Protein AF-A0A821QAA3-F1 (afdb_monomer)

Radius of gyration: 25.56 Å; Cα contacts (8 Å, |Δi|>4): 29; chains: 1; bounding box: 87×37×51 Å

Secondary structure (DSSP, 8-state):
-PPPTTSSSHHHHHHHHHHHHHHHTTTTSPPPPPPPPPHHHHHHHHHHHHH-SS--HHHHHHHHHHHT--HHHHHHHHHHHHHHHHHHHHHHHHHHHHHHHHHTT-----------PPPPTTPPPPP-------

pLDDT: mean 73.8, std 21.9, range [37.06, 98.56]

Foldseek 3Di:
DDDDPPPPPVVVVVVVVVVVVVVVVPPPDPDPDDDDADPVLVVVLVVVCVVDLDDDPVRLVVSCVVRVHDSVVSRVVSVVVVVVVVVVVVVVVVVVVVVVCVVVPPDPPPPPPPPPDDDDPDDDDDDDDDDDDD

Solvent-accessible surface area (backbone atoms only — not comparable to full-atom values): 8656 Å² total; per-residue (Å²): 137,85,81,72,84,72,69,70,62,57,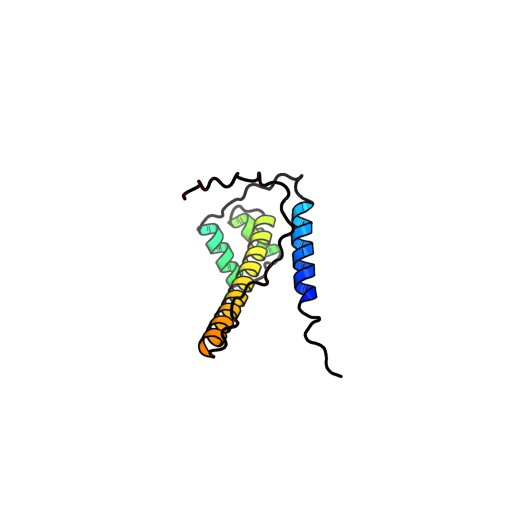61,57,51,53,51,50,52,51,54,55,53,58,59,67,78,54,76,89,54,87,76,75,82,86,79,82,77,53,72,70,53,50,52,57,54,50,58,48,39,75,78,36,77,67,78,54,71,71,62,35,52,53,50,14,65,76,61,78,46,52,51,64,56,54,54,50,48,44,53,51,50,53,53,49,50,58,49,51,56,50,51,53,52,55,50,53,51,52,52,52,39,62,73,66,71,56,71,76,74,86,66,73,77,81,71,82,68,76,83,73,96,79,72,83,83,75,81,85,86,75,79,89,85,136

Organism: NCBI:txid345717

Mean predicted aligned error: 17.17 Å

InterPro domains:
  IPR000047 Helix-turn-helix motif [PR00031] (59-68)
  IPR000047 Helix-turn-helix motif [PR00031] (68-84)
  IPR001356 Homeodomain [PF00046] (31-87)
  IPR001356 Homeodomain [PS50071] (28-88)
  IPR001356 Homeodomain [SM00389] (30-92)
  IPR001356 Homeodomain [cd00086] (34-89)
  IPR009057 Homedomain-like superfamily [SSF46689] (23-90)
  IPR017970 Homeobox, conserved site [PS00027] (63-86)
  IPR020479 Homeodomain, metazoa [PR00024] (52-63)
  IPR020479 Homeodomain, metazoa [PR00024] (67-77)
  IPR020479 Homeodomain, metazoa [PR00024] (77-86)
  IPR050848 Homeobox domain-containing transcription factors [PTHR24333] (7-108)

Structure (mmCIF, N/CA/C/O backbone):
data_AF-A0A821QAA3-F1
#
_entry.id   AF-A0A821QAA3-F1
#
loop_
_atom_site.group_PDB
_atom_site.id
_atom_site.type_symbol
_atom_site.label_atom_id
_atom_site.label_alt_id
_atom_site.label_comp_id
_atom_site.label_asym_id
_atom_site.label_entity_id
_atom_site.label_seq_id
_atom_site.pdbx_PDB_ins_code
_atom_site.Cartn_x
_atom_site.Cartn_y
_atom_site.Cartn_z
_atom_site.occupancy
_atom_site.B_iso_or_equiv
_atom_site.auth_seq_id
_atom_site.auth_comp_id
_atom_site.auth_asym_id
_atom_site.auth_atom_id
_atom_site.pdbx_PDB_model_num
ATOM 1 N N . MET A 1 1 ? 3.325 22.415 -37.397 1.00 39.09 1 MET A N 1
ATOM 2 C CA . MET A 1 1 ? 3.907 23.112 -36.225 1.00 39.09 1 MET A CA 1
ATOM 3 C C . MET A 1 1 ? 4.541 22.065 -35.316 1.00 39.09 1 MET A C 1
ATOM 5 O O . MET A 1 1 ? 3.864 21.462 -34.491 1.00 39.09 1 MET A O 1
ATOM 9 N N . SER A 1 2 ? 5.813 21.759 -35.567 1.00 37.06 2 SER A N 1
ATOM 10 C CA . SER A 1 2 ? 6.538 20.636 -34.963 1.00 37.06 2 SER A CA 1
ATOM 11 C C . SER A 1 2 ? 6.953 20.947 -33.523 1.00 37.06 2 SER A C 1
ATOM 13 O O . SER A 1 2 ? 7.636 21.937 -33.272 1.00 37.06 2 SER A O 1
ATOM 15 N N . ARG A 1 3 ? 6.536 20.112 -32.563 1.00 44.00 3 ARG A N 1
ATOM 16 C CA . ARG A 1 3 ? 6.937 20.232 -31.152 1.00 44.00 3 ARG A CA 1
ATOM 17 C C . ARG A 1 3 ? 8.348 19.669 -30.958 1.00 44.00 3 ARG A C 1
ATOM 19 O O . ARG A 1 3 ? 8.619 18.520 -31.291 1.00 44.00 3 ARG A O 1
ATOM 26 N N . CYS A 1 4 ? 9.234 20.494 -30.404 1.00 40.47 4 CYS A N 1
ATOM 27 C CA . CYS A 1 4 ? 10.619 20.154 -30.087 1.00 40.47 4 CYS A CA 1
ATOM 28 C C . CYS A 1 4 ? 10.689 19.130 -28.935 1.00 40.47 4 CYS A C 1
ATOM 30 O O . CYS A 1 4 ? 10.195 19.383 -27.836 1.00 40.47 4 CYS A O 1
ATOM 32 N N . GLN A 1 5 ? 11.339 17.986 -29.172 1.00 40.06 5 GLN A N 1
ATOM 33 C CA . GLN A 1 5 ? 11.467 16.864 -28.223 1.00 40.06 5 GLN A CA 1
ATOM 34 C C . GLN A 1 5 ? 12.397 17.151 -27.020 1.00 40.06 5 GLN A C 1
ATOM 36 O O . GLN A 1 5 ? 12.586 16.294 -26.158 1.00 40.06 5 GLN A O 1
ATOM 41 N N . HIS A 1 6 ? 12.956 18.360 -26.912 1.00 42.12 6 HIS A N 1
ATOM 42 C CA . HIS A 1 6 ? 13.868 18.736 -25.826 1.00 42.12 6 HIS A CA 1
ATOM 43 C C . HIS A 1 6 ? 13.170 19.243 -24.551 1.00 42.12 6 HIS A C 1
ATOM 45 O O . HIS A 1 6 ? 13.801 19.295 -23.500 1.00 42.12 6 HIS A O 1
ATOM 51 N N . CYS A 1 7 ? 11.868 19.551 -24.583 1.00 40.81 7 CYS A N 1
ATOM 52 C CA . CYS A 1 7 ? 11.166 20.102 -23.411 1.00 40.81 7 CYS A CA 1
ATOM 53 C C . CYS A 1 7 ? 10.672 19.033 -22.405 1.00 40.81 7 CYS A C 1
ATOM 55 O O . CYS A 1 7 ? 10.321 19.352 -21.274 1.00 40.81 7 CYS A O 1
ATOM 57 N N . SER A 1 8 ? 10.672 17.741 -22.762 1.00 42.22 8 SER A N 1
ATOM 58 C CA . SER A 1 8 ? 10.161 16.683 -21.867 1.00 42.22 8 SER A CA 1
ATOM 59 C C . SER A 1 8 ? 11.177 16.177 -20.832 1.00 42.22 8 SER A C 1
ATOM 61 O O . SER A 1 8 ? 10.777 15.578 -19.835 1.00 42.22 8 SER A O 1
ATOM 63 N N . LYS A 1 9 ? 12.483 16.413 -21.027 1.00 42.88 9 LYS A N 1
ATOM 64 C CA . LYS A 1 9 ? 13.542 15.899 -20.131 1.00 42.88 9 LYS A CA 1
ATOM 65 C C . LYS A 1 9 ? 13.823 16.807 -18.926 1.00 42.88 9 LYS A C 1
ATOM 67 O O . LYS A 1 9 ? 14.236 16.310 -17.884 1.00 42.88 9 LYS A O 1
ATOM 72 N N . THR A 1 10 ? 13.507 18.099 -19.005 1.00 48.03 10 THR A N 1
ATOM 73 C CA . THR A 1 10 ? 13.702 19.055 -17.897 1.00 48.03 10 THR A CA 1
ATOM 74 C C . THR A 1 10 ? 12.664 18.908 -16.779 1.00 48.03 10 THR A C 1
ATOM 76 O O . THR A 1 10 ? 12.942 19.249 -15.632 1.00 48.03 10 THR A O 1
ATOM 79 N N . LEU A 1 11 ? 11.488 18.336 -17.059 1.00 51.47 11 LEU A N 1
ATOM 80 C CA . LEU A 1 11 ? 10.426 18.162 -16.059 1.00 51.47 11 LEU A CA 1
ATOM 81 C C . LEU A 1 11 ? 10.708 17.005 -15.080 1.00 51.47 11 LEU A C 1
ATOM 83 O O . LEU A 1 11 ? 10.314 17.061 -13.915 1.00 51.47 11 LEU A O 1
ATOM 87 N N . ILE A 1 12 ? 11.450 15.989 -15.531 1.00 55.62 12 ILE A N 1
ATOM 88 C CA . ILE A 1 12 ? 11.888 14.858 -14.699 1.00 55.62 12 ILE A CA 1
ATOM 89 C C . ILE A 1 12 ? 13.077 15.274 -13.823 1.00 55.62 12 ILE A C 1
ATOM 91 O O . ILE A 1 12 ? 13.118 14.935 -12.638 1.00 55.62 12 ILE A O 1
ATOM 95 N N . ASP A 1 13 ? 14.007 16.062 -14.369 1.00 48.47 13 ASP A N 1
ATOM 96 C CA . ASP A 1 13 ? 15.184 16.519 -13.626 1.00 48.47 13 ASP A CA 1
ATOM 97 C C . ASP A 1 13 ? 14.827 17.543 -12.539 1.00 48.47 13 ASP A C 1
ATOM 99 O O . ASP A 1 13 ? 15.296 17.445 -11.405 1.00 48.47 13 ASP A O 1
ATOM 103 N N . LEU A 1 14 ? 13.878 18.448 -12.804 1.00 51.22 14 LEU A N 1
ATOM 104 C CA . LEU A 1 14 ? 13.367 19.370 -11.784 1.00 51.22 14 LEU A CA 1
ATOM 105 C C . LEU A 1 14 ? 12.574 18.650 -10.679 1.00 51.22 14 LEU A C 1
ATOM 107 O O . LEU A 1 14 ? 12.675 19.024 -9.509 1.00 51.22 14 LEU A O 1
ATOM 111 N N . GLN A 1 15 ? 11.842 17.574 -10.989 1.00 51.47 15 GLN A N 1
ATOM 112 C CA . GLN A 1 15 ? 11.204 16.747 -9.955 1.00 51.47 15 GLN A CA 1
ATOM 113 C C . GLN A 1 15 ? 12.230 15.998 -9.096 1.00 51.47 15 GLN A C 1
ATOM 115 O O . GLN A 1 15 ? 12.054 15.938 -7.875 1.00 51.47 15 GLN A O 1
ATOM 120 N N . ASN A 1 16 ? 13.325 15.514 -9.693 1.00 48.69 16 ASN A N 1
ATOM 121 C CA . ASN A 1 16 ? 14.420 14.855 -8.981 1.00 48.69 16 ASN A CA 1
ATOM 122 C C . ASN A 1 16 ? 15.193 15.825 -8.072 1.00 48.69 16 ASN A C 1
ATOM 124 O O . ASN A 1 16 ? 15.378 15.521 -6.888 1.00 48.69 16 ASN A O 1
ATOM 128 N N . VAL A 1 17 ? 15.548 17.018 -8.562 1.00 54.78 17 VAL A N 1
ATOM 129 C CA . VAL A 1 17 ? 16.204 18.085 -7.782 1.00 54.78 17 VAL A CA 1
ATOM 130 C C . VAL A 1 17 ? 15.323 18.542 -6.615 1.00 54.78 17 VAL A C 1
ATOM 132 O O . VAL A 1 17 ? 15.814 18.661 -5.493 1.00 54.78 17 VAL A O 1
ATOM 135 N N . LEU A 1 18 ? 14.005 18.685 -6.807 1.00 55.34 18 LEU A N 1
ATOM 136 C CA . LEU A 1 18 ? 13.070 18.999 -5.717 1.00 55.34 18 LEU A CA 1
ATOM 137 C C . LEU A 1 18 ? 12.942 17.856 -4.694 1.00 55.34 18 LEU A C 1
ATOM 139 O O . LEU A 1 18 ? 12.828 18.118 -3.495 1.00 55.34 18 LEU A O 1
ATOM 143 N N . THR A 1 19 ? 12.995 16.582 -5.106 1.00 56.72 19 THR A N 1
ATOM 144 C CA . THR A 1 19 ? 13.045 15.455 -4.152 1.00 56.72 19 THR A CA 1
ATOM 145 C C . THR A 1 19 ? 14.366 15.356 -3.393 1.00 56.72 19 THR A C 1
ATOM 147 O O . THR A 1 19 ? 14.347 14.990 -2.217 1.00 56.72 19 THR A O 1
ATOM 150 N N . VAL A 1 20 ? 15.497 15.705 -4.010 1.00 51.75 20 VAL A N 1
ATOM 151 C CA . VAL A 1 20 ? 16.813 15.759 -3.351 1.00 51.75 20 VAL A CA 1
ATOM 152 C C . VAL A 1 20 ? 16.894 16.964 -2.401 1.00 51.75 20 VAL A C 1
ATOM 154 O O . VAL A 1 20 ? 17.330 16.812 -1.260 1.00 51.75 20 VAL A O 1
ATOM 157 N N . ALA A 1 21 ? 16.355 18.124 -2.783 1.00 51.03 21 ALA A N 1
ATOM 158 C CA . ALA A 1 21 ? 16.245 19.304 -1.922 1.00 51.03 21 ALA A CA 1
ATOM 159 C C . ALA A 1 21 ? 15.310 19.074 -0.715 1.00 51.03 21 ALA A C 1
ATOM 161 O O . ALA A 1 21 ? 15.618 19.480 0.408 1.00 51.03 21 ALA A O 1
ATOM 162 N N . ARG A 1 22 ? 14.207 18.331 -0.895 1.00 50.53 22 ARG A N 1
ATOM 163 C CA . ARG A 1 22 ? 13.322 17.904 0.208 1.00 50.53 22 ARG A CA 1
ATOM 164 C C . ARG A 1 22 ? 13.996 16.952 1.200 1.00 50.53 22 ARG A C 1
ATOM 166 O O . ARG A 1 22 ? 13.579 16.918 2.355 1.00 50.53 22 ARG A O 1
ATOM 173 N N . ARG A 1 23 ? 15.025 16.198 0.788 1.00 50.84 23 ARG A N 1
ATOM 174 C CA . ARG A 1 23 ? 15.814 15.350 1.704 1.00 50.84 23 ARG A CA 1
ATOM 175 C C . ARG A 1 23 ? 16.721 16.177 2.617 1.00 50.84 23 ARG A C 1
ATOM 177 O O . ARG A 1 23 ? 16.880 15.805 3.769 1.00 50.84 23 ARG A O 1
ATOM 184 N N . ARG A 1 24 ? 17.244 17.315 2.145 1.00 51.75 24 ARG A N 1
ATOM 185 C CA . ARG A 1 24 ? 18.144 18.197 2.919 1.00 51.75 24 ARG A CA 1
ATOM 186 C C . ARG A 1 24 ? 17.428 19.014 4.004 1.00 51.75 24 ARG A C 1
ATOM 188 O O . ARG A 1 24 ? 18.016 19.312 5.032 1.00 51.75 24 ARG A O 1
ATOM 195 N N . ARG A 1 25 ? 16.148 19.361 3.816 1.00 52.62 25 ARG A N 1
ATOM 196 C CA . ARG A 1 25 ? 15.369 20.190 4.7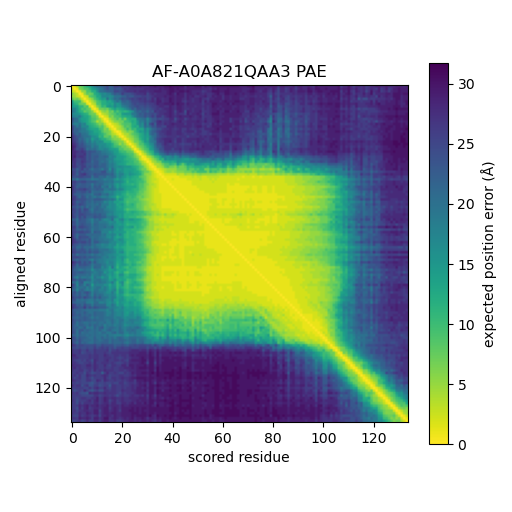67 1.00 52.62 25 ARG A CA 1
ATOM 197 C C . ARG A 1 25 ? 14.848 19.443 6.005 1.00 52.62 25 ARG A C 1
ATOM 199 O O . ARG A 1 25 ? 14.199 20.060 6.843 1.00 52.62 25 ARG A O 1
ATOM 206 N N . LYS A 1 26 ? 15.079 18.131 6.124 1.00 50.53 26 LYS A N 1
ATOM 207 C CA . LYS A 1 26 ? 14.513 17.292 7.195 1.00 50.53 26 LYS A CA 1
ATOM 208 C C . LYS A 1 26 ? 15.579 16.566 8.015 1.00 50.53 26 LYS A C 1
ATOM 210 O O . LYS A 1 26 ? 15.338 15.461 8.483 1.00 50.53 26 LYS A O 1
ATOM 215 N N . GLU A 1 27 ? 16.736 17.191 8.195 1.00 57.75 27 GLU A N 1
ATOM 216 C CA . GLU A 1 27 ? 17.832 16.638 9.000 1.00 57.75 27 GLU A CA 1
ATOM 217 C C . GLU A 1 27 ? 17.592 16.783 10.520 1.00 57.75 27 GLU A C 1
ATOM 219 O O . GLU A 1 27 ? 18.255 16.134 11.312 1.00 57.75 27 GLU A O 1
ATOM 224 N N . SER A 1 28 ? 16.599 17.567 10.971 1.00 60.50 28 SER A N 1
ATOM 225 C CA . SER A 1 28 ? 16.386 17.812 12.414 1.00 60.50 28 SER A CA 1
ATOM 226 C C . SER A 1 28 ? 15.326 16.930 13.088 1.00 60.50 28 SER A C 1
ATOM 228 O O . SER A 1 28 ? 15.003 17.152 14.255 1.00 60.50 28 SER A O 1
ATOM 230 N N . ARG A 1 29 ? 14.717 15.965 12.379 1.00 64.19 29 ARG A N 1
ATOM 231 C CA . ARG A 1 29 ? 13.682 15.096 12.966 1.00 64.19 29 ARG A CA 1
ATOM 232 C C . ARG A 1 29 ? 14.199 13.660 13.040 1.00 64.19 29 ARG A C 1
ATOM 234 O O . ARG A 1 29 ? 14.507 13.116 11.980 1.00 64.19 29 ARG A O 1
ATOM 241 N N . PRO A 1 30 ? 14.231 13.027 14.232 1.00 67.50 30 PRO A N 1
ATOM 242 C CA . PRO A 1 30 ? 14.695 11.654 14.390 1.00 67.50 30 PRO A CA 1
ATOM 243 C C . PRO A 1 30 ? 14.051 10.742 13.346 1.00 67.50 30 PRO A C 1
ATOM 245 O O . PRO A 1 30 ? 12.819 10.654 13.237 1.00 67.50 30 PRO A O 1
ATOM 248 N N . ARG A 1 31 ? 14.886 10.107 12.519 1.00 71.06 31 ARG A N 1
ATOM 249 C CA . ARG A 1 31 ? 14.425 9.157 11.510 1.00 71.06 31 ARG A CA 1
ATOM 250 C C . ARG A 1 31 ? 13.826 7.973 12.258 1.00 71.06 31 ARG A C 1
ATOM 252 O O . ARG A 1 31 ? 14.519 7.320 13.027 1.00 71.06 31 ARG A O 1
ATOM 259 N N . ARG A 1 32 ? 12.527 7.720 12.066 1.00 72.62 32 ARG A N 1
ATOM 260 C CA . ARG A 1 32 ? 11.847 6.589 12.716 1.00 72.62 32 ARG A CA 1
ATOM 261 C C . ARG A 1 32 ? 12.620 5.302 12.416 1.00 72.62 32 ARG A C 1
ATOM 263 O O . ARG A 1 32 ? 12.941 5.059 11.249 1.00 72.62 32 ARG A O 1
ATOM 270 N N . GLN A 1 33 ? 12.896 4.513 13.456 1.00 78.31 33 GLN A N 1
ATOM 271 C CA . GLN A 1 33 ? 13.544 3.209 13.333 1.00 78.31 33 GLN A CA 1
ATOM 272 C C . GLN A 1 33 ? 12.802 2.378 12.284 1.00 78.31 33 GLN A C 1
ATOM 274 O O . GLN A 1 33 ? 11.569 2.295 12.291 1.00 78.31 33 GLN A O 1
ATOM 279 N N . ARG A 1 34 ? 13.551 1.799 11.345 1.00 81.56 34 ARG A N 1
ATOM 280 C CA . ARG A 1 34 ? 12.968 0.953 10.306 1.00 81.56 34 ARG A CA 1
ATOM 281 C C . ARG A 1 34 ? 12.518 -0.354 10.947 1.00 81.56 34 ARG A C 1
ATOM 283 O O . ARG A 1 34 ? 13.337 -1.071 11.505 1.00 81.56 34 ARG A O 1
ATOM 290 N N . THR A 1 35 ? 11.235 -0.662 10.829 1.00 82.88 35 THR A N 1
ATOM 291 C CA . THR A 1 35 ? 10.674 -1.950 11.234 1.00 82.88 35 THR A CA 1
ATOM 292 C C . THR A 1 35 ? 10.509 -2.854 10.017 1.00 82.88 35 THR A C 1
ATOM 294 O O . THR A 1 35 ? 10.160 -2.393 8.925 1.00 82.88 35 THR A O 1
ATOM 297 N N . THR A 1 36 ? 10.814 -4.138 10.190 1.00 92.69 36 THR A N 1
ATOM 298 C CA . THR A 1 36 ? 10.538 -5.198 9.215 1.00 92.69 36 THR A CA 1
ATOM 299 C C . THR A 1 36 ? 9.225 -5.880 9.587 1.00 92.69 36 THR A C 1
ATOM 301 O O . THR A 1 36 ? 8.918 -6.049 10.765 1.00 92.69 36 THR A O 1
ATOM 304 N N . PHE A 1 37 ? 8.422 -6.231 8.584 1.00 96.19 37 PHE A N 1
ATOM 305 C CA . PHE A 1 37 ? 7.210 -7.023 8.793 1.00 96.19 37 PHE A CA 1
ATOM 306 C C . PHE A 1 37 ? 7.555 -8.508 8.744 1.00 96.19 37 PHE A C 1
ATOM 308 O O . PHE A 1 37 ? 8.476 -8.906 8.028 1.00 96.19 37 PHE A O 1
ATOM 315 N N . SER A 1 38 ? 6.823 -9.324 9.500 1.00 97.75 38 SER A N 1
ATOM 316 C CA . SER A 1 38 ? 6.987 -10.776 9.449 1.00 97.75 38 SER A CA 1
ATOM 317 C C . SER A 1 38 ? 6.562 -11.334 8.085 1.00 97.75 38 SER A C 1
ATOM 319 O O . SER A 1 38 ? 5.855 -10.677 7.308 1.00 97.75 38 SER A O 1
ATOM 321 N N . ALA A 1 39 ? 6.961 -12.575 7.797 1.00 97.19 39 ALA A N 1
ATOM 322 C CA . ALA A 1 39 ? 6.544 -13.272 6.582 1.00 97.19 39 ALA A CA 1
ATOM 323 C C . ALA A 1 39 ? 5.011 -13.387 6.494 1.00 97.19 39 ALA A C 1
ATOM 325 O O . ALA A 1 39 ? 4.427 -13.050 5.468 1.00 97.19 39 ALA A O 1
ATOM 326 N N . HIS A 1 40 ? 4.352 -13.756 7.599 1.00 97.75 40 HIS A N 1
ATOM 327 C CA . HIS A 1 40 ? 2.891 -13.844 7.675 1.00 97.75 40 HIS A CA 1
ATOM 328 C C . HIS A 1 40 ? 2.209 -12.494 7.396 1.00 97.75 40 HIS A C 1
ATOM 330 O O . HIS A 1 40 ? 1.263 -12.428 6.611 1.00 97.75 40 HIS A O 1
ATOM 336 N N . GLN A 1 41 ? 2.711 -11.402 7.988 1.00 98.06 41 GLN A N 1
ATOM 337 C CA . GLN A 1 41 ? 2.172 -10.059 7.743 1.00 98.06 41 GLN A CA 1
ATOM 338 C C . GLN A 1 41 ? 2.305 -9.663 6.271 1.00 98.06 41 GLN A C 1
ATOM 340 O O . GLN A 1 41 ? 1.349 -9.171 5.675 1.00 98.06 41 GLN A O 1
ATOM 345 N N . THR A 1 42 ? 3.475 -9.907 5.679 1.00 98.06 42 THR A N 1
ATOM 346 C CA . THR A 1 42 ? 3.739 -9.591 4.271 1.00 98.06 42 THR A CA 1
ATOM 347 C C . THR A 1 42 ? 2.824 -10.388 3.346 1.00 98.06 42 THR A C 1
ATOM 349 O O . THR A 1 42 ? 2.162 -9.788 2.506 1.00 98.06 42 THR A O 1
ATOM 352 N N . LEU A 1 43 ? 2.697 -11.700 3.563 1.00 98.25 43 LEU A N 1
ATOM 353 C CA . LEU A 1 43 ? 1.823 -12.571 2.776 1.00 98.25 43 LEU A CA 1
ATOM 354 C C . LEU A 1 43 ? 0.368 -12.083 2.789 1.00 98.25 43 LEU A C 1
ATOM 356 O O . LEU A 1 43 ? -0.264 -11.958 1.744 1.00 98.25 43 LEU A O 1
ATOM 360 N N . ARG A 1 44 ? -0.175 -11.765 3.970 1.00 98.31 44 ARG A N 1
ATOM 361 C CA . ARG A 1 44 ? -1.559 -11.279 4.102 1.00 98.31 44 ARG A CA 1
ATOM 362 C C . ARG A 1 44 ? -1.781 -9.943 3.389 1.00 98.31 44 ARG A C 1
ATOM 364 O O . ARG A 1 44 ? -2.838 -9.745 2.795 1.00 98.31 44 ARG A O 1
ATOM 371 N N . LEU A 1 45 ? -0.796 -9.046 3.431 1.00 98.50 45 LEU A N 1
ATOM 372 C CA . LEU A 1 45 ? -0.839 -7.771 2.714 1.00 98.50 45 LEU A CA 1
ATOM 373 C C . LEU A 1 45 ? -0.753 -7.967 1.192 1.00 98.50 45 LEU A C 1
ATOM 375 O O . LEU A 1 45 ? -1.463 -7.287 0.454 1.00 98.50 45 LEU A O 1
ATOM 379 N N . GLU A 1 46 ? 0.067 -8.907 0.720 1.00 98.56 46 GLU A N 1
ATOM 380 C CA . GLU A 1 46 ? 0.177 -9.256 -0.702 1.00 98.56 46 GLU A CA 1
ATOM 381 C C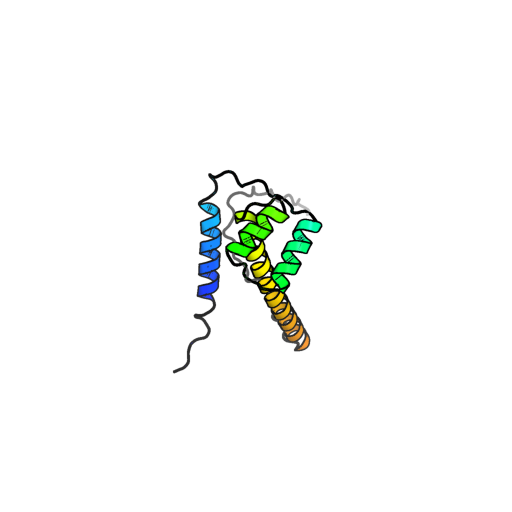 . GLU A 1 46 ? -1.108 -9.874 -1.251 1.00 98.56 46 GLU A C 1
ATOM 383 O O . GLU A 1 46 ? -1.557 -9.474 -2.324 1.00 98.56 46 GLU A O 1
ATOM 388 N N . LEU A 1 47 ? -1.747 -10.770 -0.494 1.00 98.06 47 LEU A N 1
ATOM 389 C CA . LEU A 1 47 ? -3.039 -11.347 -0.870 1.00 98.06 47 LEU A CA 1
ATOM 390 C C . LEU A 1 47 ? -4.120 -10.277 -1.037 1.00 98.06 47 LEU A C 1
ATOM 392 O O . LEU A 1 47 ? -4.901 -10.335 -1.984 1.00 98.06 47 LEU A O 1
ATOM 396 N N . GLU A 1 48 ? -4.166 -9.280 -0.149 1.00 98.31 48 GLU A N 1
ATOM 397 C CA . GLU A 1 48 ? -5.112 -8.176 -0.329 1.00 98.31 48 GLU A CA 1
ATOM 398 C C . GLU A 1 48 ? -4.732 -7.224 -1.453 1.00 98.31 48 GLU A C 1
ATOM 400 O O . GLU A 1 48 ? -5.605 -6.704 -2.140 1.00 98.31 48 GLU A O 1
ATOM 405 N N . TYR A 1 49 ? -3.442 -7.024 -1.698 1.00 98.31 49 TYR A N 1
ATOM 406 C CA . TYR A 1 49 ? -3.006 -6.239 -2.842 1.00 98.31 49 TYR A CA 1
ATOM 407 C C . TYR A 1 49 ? -3.415 -6.877 -4.176 1.00 98.31 49 TYR A C 1
ATOM 409 O O . TYR A 1 49 ? -3.804 -6.168 -5.098 1.00 98.31 49 TYR A O 1
ATOM 417 N N . ALA A 1 50 ? -3.388 -8.210 -4.263 1.00 97.69 50 ALA A N 1
ATOM 418 C CA . ALA A 1 50 ? -3.860 -8.940 -5.437 1.00 97.69 50 ALA A CA 1
ATOM 419 C C . ALA A 1 50 ? -5.370 -8.761 -5.684 1.00 97.69 50 ALA A C 1
ATOM 421 O O . ALA A 1 50 ? -5.813 -8.810 -6.827 1.00 97.69 50 ALA A O 1
ATOM 422 N N . ARG A 1 51 ? -6.162 -8.520 -4.628 1.00 97.19 51 ARG A N 1
ATOM 423 C CA . ARG A 1 51 ? -7.588 -8.167 -4.745 1.00 97.19 51 ARG A CA 1
ATOM 424 C C . ARG A 1 51 ? -7.793 -6.725 -5.201 1.00 97.19 51 ARG A C 1
ATOM 426 O O . ARG A 1 51 ? -8.775 -6.432 -5.875 1.00 97.19 51 ARG A O 1
ATOM 433 N N . GLY A 1 52 ? -6.884 -5.828 -4.830 1.00 96.56 52 GLY A N 1
ATOM 434 C CA . GLY A 1 5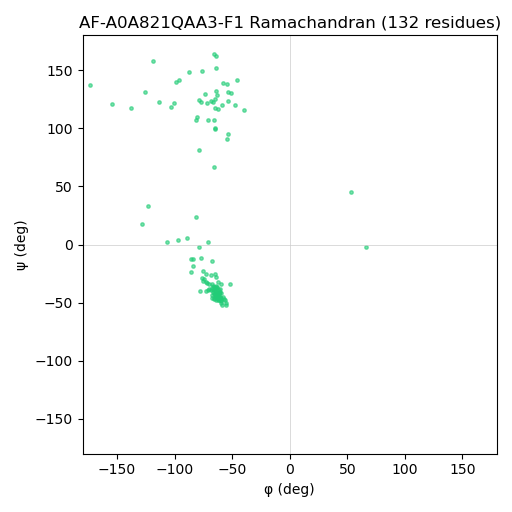2 ? -6.893 -4.449 -5.291 1.00 96.56 52 GLY A CA 1
ATOM 435 C C . GLY A 1 52 ? -5.659 -3.666 -4.853 1.00 96.56 52 GLY A C 1
ATOM 436 O O . GLY A 1 52 ? -5.249 -3.687 -3.692 1.00 96.56 52 GLY A O 1
ATOM 437 N N . GLU A 1 53 ? -5.110 -2.870 -5.769 1.00 96.94 53 GLU A N 1
ATOM 438 C CA . GLU A 1 53 ? -3.888 -2.096 -5.516 1.00 96.94 53 GLU A CA 1
ATOM 439 C C . GLU A 1 53 ? -4.064 -0.973 -4.476 1.00 96.94 53 GLU A C 1
ATOM 441 O O . GLU A 1 53 ? -3.089 -0.391 -3.978 1.00 96.94 53 GLU A O 1
ATOM 446 N N . TYR A 1 54 ? -5.313 -0.631 -4.149 1.00 98.00 54 TYR A N 1
ATOM 447 C CA . TYR A 1 54 ? -5.700 0.414 -3.209 1.00 98.00 54 TYR A CA 1
ATOM 448 C C . TYR A 1 54 ? -6.632 -0.155 -2.143 1.00 98.00 54 TYR A C 1
ATOM 450 O O . TYR A 1 54 ? -7.637 -0.785 -2.447 1.00 98.00 54 TYR A O 1
ATOM 458 N N . VAL A 1 55 ? -6.329 0.137 -0.877 1.00 97.44 55 VAL A N 1
ATOM 459 C CA . VAL A 1 55 ? -7.129 -0.323 0.261 1.00 97.44 55 VAL A CA 1
ATOM 460 C C . VAL A 1 55 ? -8.058 0.779 0.782 1.00 97.44 55 VAL A C 1
ATOM 462 O O . VAL A 1 55 ? -7.611 1.866 1.188 1.00 97.44 55 VAL A O 1
ATOM 465 N N . ALA A 1 56 ? -9.360 0.483 0.789 1.00 97.44 56 ALA A N 1
ATOM 466 C CA . ALA A 1 56 ? -10.396 1.332 1.371 1.00 97.44 56 ALA A CA 1
ATOM 467 C C . ALA A 1 56 ? -10.225 1.475 2.894 1.00 97.44 56 ALA A C 1
ATOM 469 O O . ALA A 1 56 ? -9.523 0.691 3.533 1.00 97.44 56 ALA A O 1
ATOM 470 N N . ARG A 1 57 ? -10.862 2.488 3.497 1.00 97.69 57 ARG A N 1
ATOM 471 C CA . ARG A 1 57 ? -10.712 2.771 4.936 1.00 97.69 57 ARG A CA 1
ATOM 472 C C . ARG A 1 57 ? -11.136 1.587 5.808 1.00 97.69 57 ARG A C 1
ATOM 474 O O . ARG A 1 57 ? -10.328 1.150 6.614 1.00 97.69 57 ARG A O 1
ATOM 481 N N . ALA A 1 58 ? -12.338 1.047 5.600 1.00 97.75 58 ALA A N 1
ATOM 482 C CA . ALA A 1 58 ? -12.853 -0.082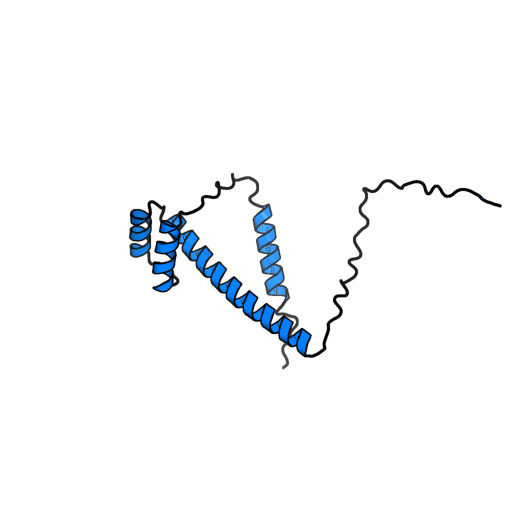 6.381 1.00 97.75 58 ALA A CA 1
ATOM 483 C C . ALA A 1 58 ? -11.896 -1.286 6.339 1.00 97.75 58 ALA A C 1
ATOM 485 O O . ALA A 1 58 ? -11.400 -1.731 7.373 1.00 97.75 58 ALA A O 1
ATOM 486 N N . ARG A 1 59 ? -11.498 -1.705 5.129 1.00 97.94 59 ARG A N 1
ATOM 487 C CA . ARG A 1 59 ? -10.574 -2.832 4.952 1.00 97.94 59 ARG A CA 1
ATOM 488 C C . ARG A 1 59 ? -9.194 -2.587 5.567 1.00 97.94 59 ARG A C 1
ATOM 490 O O . ARG A 1 59 ? -8.552 -3.514 6.051 1.00 97.94 59 ARG A O 1
ATOM 497 N N . ARG A 1 60 ? -8.725 -1.336 5.571 1.00 98.50 60 ARG A N 1
ATOM 498 C CA . ARG A 1 60 ? -7.466 -0.956 6.224 1.00 98.50 60 ARG A CA 1
ATOM 499 C C . ARG A 1 60 ? -7.541 -1.135 7.738 1.00 98.50 60 ARG A C 1
ATOM 501 O O . ARG A 1 60 ? -6.572 -1.632 8.304 1.00 98.50 60 ARG A O 1
ATOM 508 N N . CYS A 1 61 ? -8.648 -0.736 8.365 1.00 98.50 61 CYS A N 1
ATOM 509 C CA . CYS A 1 61 ? -8.870 -0.942 9.796 1.00 98.50 61 CYS A CA 1
ATOM 510 C C . CYS A 1 61 ? -8.865 -2.444 10.128 1.00 98.50 61 CYS A C 1
ATOM 512 O O . CYS A 1 61 ? -8.147 -2.865 11.028 1.00 98.50 61 CYS A O 1
ATOM 514 N N . GLU A 1 62 ? -9.565 -3.264 9.339 1.00 98.38 62 GLU A N 1
ATOM 515 C CA . GLU A 1 62 ? -9.596 -4.724 9.520 1.00 98.38 62 GLU A CA 1
ATOM 516 C C . GLU A 1 62 ? -8.203 -5.365 9.409 1.00 98.38 62 GLU A C 1
ATOM 518 O O . GLU A 1 62 ? -7.816 -6.172 10.254 1.00 98.38 62 GLU A O 1
ATOM 523 N N . LEU A 1 63 ? -7.416 -4.982 8.396 1.00 98.25 63 LEU A N 1
ATOM 524 C CA . LEU A 1 63 ? -6.046 -5.478 8.222 1.00 98.25 63 LEU A CA 1
ATOM 525 C C . LEU A 1 63 ? -5.112 -5.036 9.350 1.00 98.25 63 LEU A C 1
ATOM 527 O O . LEU A 1 63 ? -4.260 -5.813 9.774 1.00 98.25 63 LEU A O 1
ATOM 531 N N . ALA A 1 64 ? -5.254 -3.794 9.816 1.00 98.38 64 ALA A N 1
ATOM 532 C CA . ALA A 1 64 ? -4.464 -3.255 10.916 1.00 98.38 64 ALA A CA 1
ATOM 533 C C . ALA A 1 64 ? -4.674 -4.087 12.190 1.00 98.38 64 ALA A C 1
ATOM 535 O O . ALA A 1 64 ? -3.702 -4.580 12.766 1.00 98.38 64 ALA A O 1
ATOM 536 N N . SER A 1 65 ? -5.935 -4.334 12.554 1.00 98.25 65 SER A N 1
ATOM 537 C CA . SER A 1 65 ? -6.285 -5.158 13.711 1.00 98.25 65 SER A CA 1
ATOM 538 C C . SER A 1 65 ? -5.835 -6.612 13.553 1.00 98.25 65 SER A C 1
ATOM 540 O O . SER A 1 65 ? -5.232 -7.162 14.468 1.00 98.25 65 SER A O 1
ATOM 542 N N . ALA A 1 66 ? -6.058 -7.229 12.388 1.00 97.94 66 ALA A N 1
ATOM 543 C CA . ALA A 1 66 ? -5.724 -8.639 12.165 1.00 97.94 66 ALA A CA 1
ATOM 544 C C . ALA A 1 66 ? -4.211 -8.929 12.142 1.00 97.94 66 ALA A C 1
ATOM 546 O O . ALA A 1 66 ? -3.796 -10.058 12.395 1.00 97.94 66 ALA A O 1
ATOM 547 N N . LEU A 1 67 ? -3.383 -7.939 11.796 1.00 97.69 67 LEU A N 1
ATOM 548 C CA . LEU A 1 67 ? -1.929 -8.094 11.657 1.00 97.69 67 LEU A CA 1
ATOM 549 C C . LEU A 1 67 ? -1.133 -7.442 12.791 1.00 97.69 67 LEU A C 1
ATOM 551 O O . LEU A 1 67 ? 0.101 -7.455 12.736 1.00 97.69 67 LEU A O 1
ATOM 555 N N . SER A 1 68 ? -1.812 -6.864 13.786 1.00 97.88 68 SER A N 1
ATOM 556 C CA . SER A 1 68 ? -1.203 -6.067 14.859 1.00 97.88 68 SER A CA 1
ATOM 557 C C . SER A 1 68 ? -0.311 -4.944 14.313 1.00 97.88 68 SER A C 1
ATOM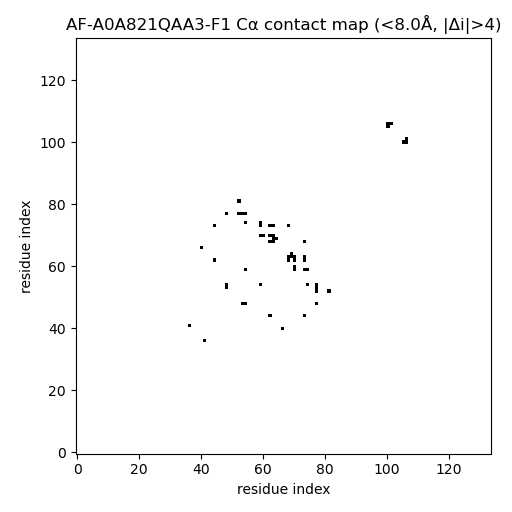 559 O O . SER A 1 68 ? 0.822 -4.740 14.749 1.00 97.88 68 SER A O 1
ATOM 561 N N . LEU A 1 69 ? -0.817 -4.224 13.309 1.00 97.00 69 LEU A N 1
ATOM 562 C CA . LEU A 1 69 ? -0.164 -3.076 12.678 1.00 97.00 69 LEU A CA 1
ATOM 563 C C . LEU A 1 69 ? -1.030 -1.828 12.852 1.00 97.00 69 LEU A C 1
ATOM 565 O O . LEU A 1 69 ? -2.241 -1.908 13.003 1.00 97.00 69 LEU A O 1
ATOM 569 N N . SER A 1 70 ? -0.436 -0.641 12.752 1.00 97.69 70 SER A N 1
ATOM 570 C CA . SER A 1 70 ? -1.221 0.593 12.636 1.00 97.69 70 SER A CA 1
ATOM 571 C C . SER A 1 70 ? -1.787 0.764 11.221 1.00 97.69 70 SER A C 1
ATOM 573 O O . SER A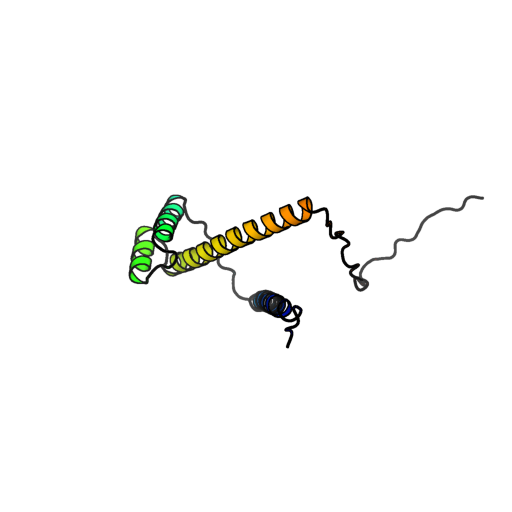 1 70 ? -1.133 0.428 10.229 1.00 97.69 70 SER A O 1
ATOM 575 N N . GLU A 1 71 ? -2.949 1.413 11.092 1.00 98.06 71 GLU A N 1
ATOM 576 C CA . GLU A 1 71 ? -3.509 1.799 9.785 1.00 98.06 71 GLU A CA 1
ATOM 577 C C . GLU A 1 71 ? -2.505 2.578 8.923 1.00 98.06 71 GLU A C 1
ATOM 579 O O . GLU A 1 71 ? -2.477 2.450 7.698 1.00 98.06 71 GLU A O 1
ATOM 584 N N . THR A 1 72 ? -1.650 3.383 9.560 1.00 96.88 72 THR A N 1
ATOM 585 C CA . THR A 1 72 ? -0.601 4.138 8.869 1.00 96.88 72 THR A CA 1
ATOM 586 C C . THR A 1 72 ? 0.453 3.211 8.268 1.00 96.88 72 THR A C 1
ATOM 588 O O . THR A 1 72 ? 0.865 3.436 7.132 1.00 96.88 72 THR A O 1
ATOM 591 N N . GLN A 1 73 ? 0.870 2.156 8.974 1.00 97.19 73 GLN A N 1
ATOM 592 C CA . GLN A 1 73 ? 1.799 1.157 8.433 1.00 97.19 73 GLN A CA 1
ATOM 593 C C . GLN A 1 73 ? 1.187 0.412 7.248 1.00 97.19 73 GLN A C 1
ATOM 595 O O . GLN A 1 73 ? 1.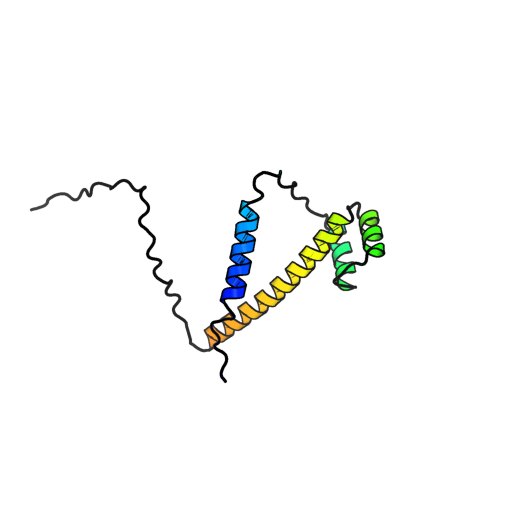849 0.295 6.219 1.00 97.19 73 GLN A O 1
ATOM 600 N N . VAL A 1 74 ? -0.083 0.003 7.345 1.00 97.88 74 VAL A N 1
ATOM 601 C CA . VAL A 1 74 ? -0.807 -0.624 6.226 1.00 97.88 74 VAL A CA 1
ATOM 602 C C . VAL A 1 74 ? -0.874 0.339 5.035 1.00 97.88 74 VAL A C 1
ATOM 604 O O . VAL A 1 74 ? -0.490 -0.012 3.922 1.00 97.88 74 VAL A O 1
ATOM 607 N N . LYS A 1 75 ? -1.253 1.603 5.261 1.00 97.50 75 LYS A N 1
ATOM 608 C CA . LYS A 1 75 ? -1.287 2.641 4.216 1.00 97.50 75 LYS A CA 1
ATOM 609 C C . LYS A 1 75 ? 0.076 2.828 3.539 1.00 97.50 75 LYS A C 1
ATOM 611 O O . LYS A 1 75 ? 0.137 2.888 2.311 1.00 97.50 75 LYS A O 1
ATOM 616 N N . ILE A 1 76 ? 1.154 2.932 4.317 1.00 97.19 76 ILE A N 1
ATOM 617 C CA . ILE A 1 76 ? 2.522 3.092 3.802 1.00 97.19 76 ILE A CA 1
ATOM 618 C C . ILE A 1 76 ? 2.954 1.847 3.026 1.00 97.19 76 ILE A C 1
ATOM 620 O O . ILE A 1 76 ? 3.569 1.979 1.970 1.00 97.19 76 ILE A O 1
ATOM 624 N N . TRP A 1 77 ? 2.614 0.648 3.500 1.00 97.88 77 TRP A N 1
ATOM 625 C CA . TRP A 1 77 ? 2.933 -0.588 2.794 1.00 97.88 77 TRP A CA 1
ATOM 626 C C . TRP A 1 77 ? 2.269 -0.630 1.417 1.00 97.88 77 TRP A C 1
ATOM 628 O O . TRP A 1 77 ? 2.970 -0.827 0.431 1.00 97.88 77 TRP A O 1
ATOM 638 N N . PHE A 1 78 ? 0.971 -0.319 1.312 1.00 98.50 78 PHE A N 1
ATOM 639 C CA . PHE A 1 78 ? 0.271 -0.259 0.019 1.00 98.50 78 PHE A CA 1
ATOM 640 C C . PHE A 1 78 ? 0.876 0.801 -0.918 1.00 98.50 78 PHE A C 1
ATOM 642 O O . PHE A 1 78 ? 1.017 0.572 -2.118 1.00 98.50 78 PHE A O 1
ATOM 649 N N . GLN A 1 79 ? 1.282 1.960 -0.386 1.00 98.00 79 GLN A N 1
ATOM 650 C CA . GLN A 1 79 ? 1.994 2.979 -1.169 1.00 98.00 79 GLN A CA 1
ATOM 651 C C . GLN A 1 79 ? 3.346 2.468 -1.687 1.00 98.00 79 GLN A C 1
ATOM 653 O O . GLN A 1 79 ? 3.662 2.642 -2.865 1.00 98.00 79 GLN A O 1
ATOM 658 N N . ASN A 1 80 ? 4.129 1.814 -0.828 1.00 97.38 80 ASN A N 1
ATOM 659 C CA . ASN A 1 80 ? 5.418 1.234 -1.194 1.00 97.38 80 ASN A CA 1
ATOM 660 C C . ASN A 1 80 ? 5.261 0.081 -2.191 1.00 97.38 80 ASN A C 1
ATOM 662 O O . ASN A 1 80 ? 6.079 -0.044 -3.101 1.00 97.38 80 ASN A O 1
ATOM 666 N N . ARG A 1 81 ? 4.208 -0.731 -2.054 1.00 98.12 81 ARG A N 1
ATOM 667 C CA . ARG A 1 81 ? 3.912 -1.852 -2.947 1.00 98.12 81 ARG A CA 1
ATOM 668 C C . ARG A 1 81 ? 3.618 -1.370 -4.366 1.00 98.12 81 ARG A C 1
ATOM 670 O O . ARG A 1 81 ? 4.286 -1.852 -5.278 1.00 98.12 81 ARG A O 1
ATOM 677 N N . ARG A 1 82 ? 2.762 -0.350 -4.537 1.00 98.00 82 ARG A N 1
ATOM 678 C CA . ARG A 1 82 ? 2.521 0.293 -5.847 1.00 98.00 82 ARG A CA 1
ATOM 679 C C . ARG A 1 82 ? 3.785 0.923 -6.428 1.00 98.00 82 ARG A C 1
ATOM 681 O O . ARG A 1 82 ? 4.051 0.820 -7.620 1.00 98.00 82 ARG A O 1
ATOM 688 N N . ALA A 1 83 ? 4.595 1.574 -5.591 1.00 96.50 83 ALA A N 1
ATOM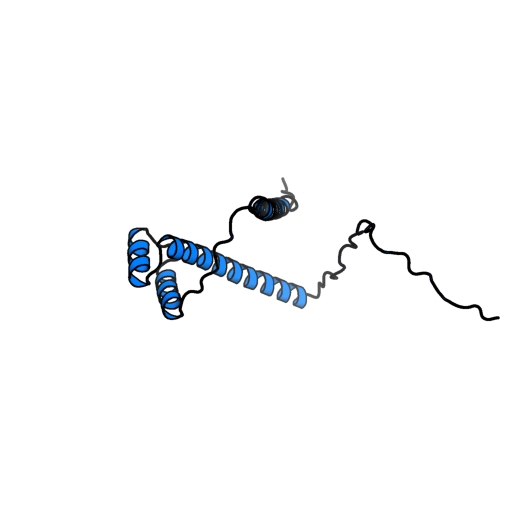 689 C CA . ALA A 1 83 ? 5.864 2.143 -6.042 1.00 96.50 83 ALA A CA 1
ATOM 690 C C . ALA A 1 83 ? 6.851 1.062 -6.518 1.00 96.50 83 ALA A C 1
ATOM 692 O O . ALA A 1 83 ? 7.600 1.303 -7.462 1.00 96.50 83 ALA A O 1
ATOM 693 N N . LYS A 1 84 ? 6.859 -0.117 -5.881 1.00 94.25 84 LYS A N 1
ATOM 694 C CA . LYS A 1 84 ? 7.660 -1.269 -6.309 1.00 94.25 84 LYS A CA 1
ATOM 695 C C . LYS A 1 84 ? 7.183 -1.799 -7.664 1.00 94.25 84 LYS A C 1
ATOM 697 O O . LYS A 1 84 ? 8.030 -1.975 -8.528 1.00 94.25 84 LYS A O 1
ATOM 702 N N . ASP A 1 85 ? 5.877 -1.969 -7.877 1.00 94.62 85 ASP A N 1
ATOM 703 C CA . ASP A 1 85 ? 5.351 -2.448 -9.170 1.00 94.62 85 ASP A CA 1
ATOM 704 C C . ASP A 1 85 ? 5.725 -1.526 -10.323 1.00 94.62 85 ASP A C 1
ATOM 706 O O . ASP A 1 85 ? 6.331 -1.975 -11.291 1.00 94.62 85 ASP A O 1
ATOM 710 N N . LYS A 1 86 ? 5.517 -0.214 -10.162 1.00 93.25 86 LYS A N 1
ATOM 711 C CA . LYS A 1 86 ? 5.921 0.769 -11.180 1.00 93.25 86 LYS A CA 1
ATOM 712 C C . LYS A 1 86 ? 7.422 0.748 -11.475 1.00 93.25 86 LYS A C 1
ATOM 714 O O . LYS A 1 86 ? 7.846 1.017 -12.595 1.00 93.25 86 LYS A O 1
ATOM 719 N N . ARG A 1 87 ? 8.256 0.471 -10.465 1.00 91.81 87 ARG A N 1
ATOM 720 C CA . ARG A 1 87 ? 9.709 0.346 -10.660 1.00 91.81 87 ARG A CA 1
ATOM 721 C C . ARG A 1 87 ? 10.074 -0.921 -11.420 1.00 91.81 87 ARG A C 1
ATOM 723 O O . ARG A 1 87 ? 10.986 -0.857 -12.233 1.00 91.81 87 ARG A O 1
ATOM 730 N N . ILE A 1 88 ? 9.400 -2.036 -11.146 1.00 91.19 88 ILE A N 1
ATOM 731 C CA . ILE A 1 88 ? 9.630 -3.308 -11.840 1.00 91.19 88 ILE A CA 1
ATOM 732 C C . ILE A 1 88 ? 9.223 -3.177 -13.308 1.00 91.19 88 ILE A C 1
ATOM 734 O O . ILE A 1 88 ? 10.022 -3.493 -14.182 1.00 91.19 88 ILE A O 1
ATOM 738 N N . GLU A 1 89 ? 8.044 -2.616 -13.574 1.00 87.12 89 GLU A N 1
ATOM 739 C CA . GLU A 1 89 ? 7.557 -2.347 -14.930 1.00 87.12 89 GLU A CA 1
ATOM 740 C C . GLU A 1 89 ? 8.549 -1.484 -15.724 1.00 87.12 89 GLU A C 1
ATOM 742 O O . GLU A 1 89 ? 8.993 -1.867 -16.806 1.00 87.12 89 GLU A O 1
ATOM 747 N N . LYS A 1 90 ? 8.995 -0.360 -15.146 1.00 84.00 90 LYS A N 1
ATOM 748 C CA . LYS A 1 90 ? 10.000 0.498 -15.783 1.00 84.00 90 LYS A CA 1
ATOM 749 C C . LYS A 1 90 ? 11.334 -0.223 -16.003 1.00 84.00 90 LYS A C 1
ATOM 751 O O . LYS A 1 90 ? 11.948 -0.052 -17.049 1.00 84.00 90 LYS A O 1
ATOM 756 N N . ALA A 1 91 ? 11.797 -1.011 -15.033 1.00 88.00 91 ALA A N 1
ATOM 757 C CA . ALA A 1 91 ? 13.058 -1.739 -15.152 1.00 88.00 91 ALA A CA 1
ATOM 758 C C . ALA A 1 91 ? 13.012 -2.790 -16.271 1.00 88.00 91 ALA A C 1
ATOM 760 O O . ALA A 1 91 ? 14.006 -2.970 -16.970 1.00 88.00 91 ALA A O 1
ATOM 761 N N . HIS A 1 92 ? 11.866 -3.448 -16.467 1.00 86.25 92 HIS A N 1
ATOM 762 C CA . HIS A 1 92 ? 11.671 -4.382 -17.575 1.00 86.25 92 HIS A CA 1
ATOM 763 C C . HIS A 1 92 ? 11.747 -3.661 -18.928 1.00 86.25 92 HIS A C 1
ATOM 765 O O . HIS A 1 92 ? 12.470 -4.115 -19.812 1.00 86.25 92 HIS A O 1
ATOM 771 N N . LEU A 1 93 ? 11.091 -2.505 -19.062 1.00 86.00 93 LEU A N 1
ATOM 772 C CA . LEU A 1 93 ? 11.147 -1.690 -20.281 1.00 86.00 93 LEU A CA 1
ATOM 773 C C . LEU A 1 93 ? 12.565 -1.174 -20.577 1.00 86.00 93 LEU A C 1
ATOM 775 O O . LEU A 1 93 ? 13.045 -1.300 -21.703 1.00 86.00 93 LEU A O 1
ATOM 779 N N . ASP A 1 94 ? 13.264 -0.642 -19.569 1.00 81.94 94 ASP A N 1
ATOM 780 C CA . ASP A 1 94 ? 14.648 -0.168 -19.712 1.00 81.94 94 ASP A CA 1
ATOM 781 C C . ASP A 1 94 ? 15.586 -1.318 -20.134 1.00 81.94 94 ASP A C 1
ATOM 783 O O . ASP A 1 94 ? 16.486 -1.126 -20.956 1.00 81.94 94 ASP A O 1
ATOM 787 N N . GLN A 1 95 ? 15.369 -2.526 -19.603 1.00 84.50 95 GLN A N 1
ATOM 788 C CA . GLN A 1 95 ? 16.140 -3.713 -19.969 1.00 84.50 95 GLN A CA 1
ATOM 789 C C . GLN A 1 95 ? 15.877 -4.145 -21.416 1.00 84.50 95 GLN A C 1
ATOM 791 O O . GLN A 1 95 ? 16.829 -4.429 -22.144 1.00 84.50 95 GLN A O 1
ATOM 796 N N . GLN A 1 96 ? 14.618 -4.151 -21.857 1.00 83.44 96 GLN A N 1
ATOM 797 C CA . GLN A 1 96 ? 14.265 -4.443 -23.249 1.00 83.44 96 GLN A CA 1
ATOM 798 C C . GLN A 1 96 ? 14.879 -3.416 -24.206 1.00 83.44 96 GLN A C 1
ATOM 800 O O . GLN A 1 96 ? 15.452 -3.790 -25.227 1.00 83.44 96 GLN A O 1
ATOM 805 N N . TYR A 1 97 ? 14.849 -2.129 -23.851 1.00 80.56 97 TYR A N 1
ATOM 806 C CA . TYR A 1 97 ? 15.481 -1.078 -24.647 1.00 80.56 97 TYR A CA 1
ATOM 807 C C . TYR A 1 97 ? 16.998 -1.280 -24.770 1.00 80.56 97 TYR A C 1
ATOM 809 O O . TYR A 1 97 ? 17.555 -1.152 -25.859 1.00 80.56 97 TYR A O 1
ATOM 817 N N . ARG A 1 98 ? 17.675 -1.654 -23.676 1.00 80.31 98 ARG A N 1
ATOM 818 C CA . ARG A 1 98 ? 19.113 -1.979 -23.700 1.00 80.31 98 ARG A CA 1
ATOM 819 C C . ARG A 1 98 ? 19.426 -3.176 -24.589 1.00 80.31 98 ARG A C 1
ATOM 821 O O . ARG A 1 98 ? 20.412 -3.136 -25.316 1.00 80.31 98 ARG A O 1
ATOM 828 N N . GLN A 1 99 ? 18.602 -4.220 -24.539 1.00 80.44 99 GLN A N 1
ATOM 829 C CA . GLN A 1 99 ? 18.769 -5.401 -25.388 1.00 80.44 99 GLN A CA 1
ATOM 830 C C . GLN A 1 99 ? 18.594 -5.054 -26.869 1.00 80.44 99 GLN A C 1
ATOM 832 O O . GLN A 1 99 ? 19.418 -5.452 -27.685 1.00 80.44 99 GLN A O 1
ATOM 837 N N . LEU A 1 100 ? 17.576 -4.259 -27.208 1.00 79.75 100 LEU A N 1
ATOM 838 C CA . LEU A 1 100 ? 17.343 -3.790 -28.576 1.00 79.75 100 LEU A CA 1
ATOM 839 C C . LEU A 1 100 ? 18.488 -2.901 -29.083 1.00 79.75 100 LEU A C 1
ATOM 841 O O . LEU A 1 100 ? 18.944 -3.085 -30.209 1.00 79.75 100 LEU A O 1
ATOM 845 N N . ALA A 1 101 ? 18.992 -1.979 -28.257 1.00 76.62 101 ALA A N 1
ATOM 846 C CA . ALA A 1 101 ? 20.139 -1.135 -28.600 1.00 76.62 101 ALA A CA 1
ATOM 847 C C . ALA A 1 101 ? 21.426 -1.955 -28.814 1.00 76.62 101 ALA A C 1
ATOM 849 O O . ALA A 1 101 ? 22.160 -1.716 -29.767 1.00 76.62 101 ALA A O 1
ATOM 850 N N . ALA A 1 102 ? 21.671 -2.968 -27.976 1.00 73.75 102 ALA A N 1
ATOM 851 C CA . ALA A 1 102 ? 22.807 -3.873 -28.140 1.00 73.75 102 ALA A CA 1
ATOM 852 C C . ALA A 1 102 ? 22.686 -4.744 -29.406 1.00 73.75 102 ALA A C 1
ATOM 854 O O . ALA A 1 102 ? 23.676 -4.958 -30.101 1.00 73.75 102 ALA A O 1
ATOM 855 N N . ALA A 1 103 ? 21.478 -5.215 -29.731 1.00 72.06 103 ALA A N 1
ATOM 856 C CA . ALA A 1 103 ? 21.223 -6.058 -30.901 1.00 72.06 103 ALA A CA 1
ATOM 857 C C . ALA A 1 103 ? 21.297 -5.296 -32.236 1.00 72.06 103 ALA A C 1
ATOM 859 O O . ALA A 1 103 ? 21.576 -5.898 -33.268 1.00 72.06 103 ALA A O 1
ATOM 860 N N . SER A 1 104 ? 21.068 -3.981 -32.232 1.00 69.06 104 SER A N 1
ATOM 861 C CA . SER A 1 104 ? 21.083 -3.143 -33.440 1.00 69.06 104 SER A CA 1
ATOM 862 C C . SER A 1 104 ? 22.466 -2.571 -33.783 1.00 69.06 104 SER A C 1
ATOM 864 O O . SER A 1 104 ? 22.579 -1.770 -34.707 1.00 69.06 104 SER A O 1
ATOM 866 N N . GLY A 1 105 ? 23.529 -2.961 -33.066 1.00 56.44 105 GLY A N 1
ATOM 867 C CA . GLY A 1 105 ? 24.911 -2.550 -33.361 1.00 56.44 105 GLY A CA 1
ATOM 868 C C . GLY A 1 105 ? 25.196 -1.055 -33.163 1.00 56.44 105 GLY A C 1
ATOM 869 O O . GLY A 1 105 ? 26.338 -0.618 -33.297 1.00 56.44 105 GLY A O 1
ATOM 870 N N . PHE A 1 106 ? 24.187 -0.267 -32.789 1.00 56.50 106 PHE A N 1
ATOM 871 C CA . PHE A 1 106 ? 24.332 1.109 -32.345 1.00 56.50 106 PHE A CA 1
ATOM 872 C C . PHE A 1 106 ? 24.799 1.080 -30.889 1.00 56.50 106 PHE A C 1
ATOM 874 O O . PHE A 1 106 ? 24.014 1.212 -29.954 1.00 56.50 106 PHE A O 1
ATOM 881 N N . PHE A 1 107 ? 26.099 0.885 -30.680 1.00 53.06 107 PHE A N 1
ATOM 882 C CA . PHE A 1 107 ? 26.722 1.259 -29.419 1.00 53.06 107 PHE A CA 1
ATOM 883 C C . PHE A 1 107 ? 26.767 2.792 -29.379 1.00 53.06 107 PHE A C 1
ATOM 885 O O . PHE A 1 107 ? 27.591 3.373 -30.089 1.00 53.06 107 PHE A O 1
ATOM 892 N N . PRO A 1 108 ? 25.955 3.505 -28.570 1.00 51.00 108 PRO A N 1
ATOM 893 C CA . PRO A 1 108 ? 26.407 4.810 -28.146 1.00 51.00 108 PRO A CA 1
ATOM 894 C C . PRO A 1 108 ? 27.615 4.501 -27.269 1.00 51.00 108 PRO A C 1
ATOM 896 O O . PRO A 1 108 ? 27.473 3.922 -26.189 1.00 51.00 108 PRO A O 1
ATOM 899 N N . THR A 1 109 ? 28.813 4.788 -27.773 1.00 52.12 109 THR A N 1
ATOM 900 C CA . THR A 1 109 ? 30.026 4.823 -26.968 1.00 52.12 109 THR A CA 1
ATOM 901 C C . THR A 1 109 ? 29.649 5.473 -25.645 1.00 52.12 109 THR A C 1
ATOM 903 O O . THR A 1 109 ? 29.215 6.626 -25.619 1.00 52.12 109 THR A O 1
ATOM 906 N N . MET A 1 110 ? 29.750 4.715 -24.554 1.00 52.78 110 MET A N 1
ATOM 907 C CA . MET A 1 110 ? 29.768 5.256 -23.202 1.00 52.78 110 MET A CA 1
ATOM 908 C C . MET A 1 110 ? 31.061 6.066 -23.076 1.00 52.78 110 MET A C 1
ATOM 910 O O . MET A 1 110 ? 31.987 5.672 -22.379 1.00 52.78 110 MET A O 1
ATOM 914 N N . LEU A 1 111 ? 31.160 7.169 -23.818 1.00 51.41 111 LEU A N 1
ATOM 915 C CA . LEU A 1 111 ? 32.095 8.221 -23.514 1.00 51.41 111 LEU A CA 1
ATOM 916 C C . LEU A 1 111 ? 31.386 9.009 -22.413 1.00 51.41 111 LEU A C 1
ATOM 918 O O . LEU A 1 111 ? 30.347 9.622 -22.689 1.00 51.41 111 LEU A O 1
ATOM 922 N N . PRO A 1 112 ? 31.850 8.956 -21.156 1.00 56.91 112 PRO A N 1
ATOM 923 C CA . PRO A 1 112 ? 31.354 9.907 -20.181 1.00 56.91 112 PRO A CA 1
ATOM 924 C C . PRO A 1 112 ? 31.587 11.306 -20.775 1.00 56.91 112 PRO A C 1
ATOM 926 O O . PRO A 1 112 ? 32.651 11.531 -21.364 1.00 56.91 112 PRO A O 1
ATOM 929 N N . PRO A 1 113 ? 30.641 12.260 -20.668 1.00 54.06 113 PRO A N 1
ATOM 930 C CA . PRO A 1 113 ? 31.030 13.645 -20.848 1.00 54.06 113 PRO A CA 1
ATOM 931 C C . PRO A 1 113 ? 32.183 13.856 -19.874 1.00 54.06 113 PRO A C 1
ATOM 933 O O . PRO A 1 113 ? 32.046 13.540 -18.689 1.00 54.06 113 PRO A O 1
ATOM 936 N N . SER A 1 114 ? 33.333 14.284 -20.394 1.00 50.25 114 SER A N 1
ATOM 937 C CA . SER A 1 114 ? 34.427 14.779 -19.574 1.00 50.25 114 SER A CA 1
ATOM 938 C C . SER A 1 114 ? 33.826 15.872 -18.701 1.00 50.25 114 SER A C 1
ATOM 940 O O . SER A 1 114 ? 33.605 17.002 -19.137 1.00 50.25 114 SER A O 1
ATOM 942 N N . TYR A 1 115 ? 33.428 15.497 -17.489 1.00 45.53 115 TYR A N 1
ATOM 943 C CA . TYR A 1 115 ? 33.144 16.444 -16.443 1.00 45.53 115 TYR A CA 1
ATOM 944 C C . TYR A 1 115 ? 34.503 17.070 -16.187 1.00 45.53 115 TYR A C 1
ATOM 946 O O . TYR A 1 115 ? 35.349 16.466 -15.529 1.00 45.53 115 TYR A O 1
ATOM 954 N N . ASN A 1 116 ? 34.717 18.262 -16.743 1.00 55.88 116 ASN A N 1
ATOM 955 C CA . ASN A 1 116 ? 35.668 19.206 -16.186 1.00 55.88 116 ASN A CA 1
ATOM 956 C C . ASN A 1 116 ? 35.251 19.398 -14.727 1.00 55.88 116 ASN A C 1
ATOM 958 O O . ASN A 1 116 ? 34.365 20.192 -14.407 1.00 55.88 116 ASN A O 1
ATOM 962 N N . ALA A 1 117 ? 35.822 18.571 -13.856 1.00 53.28 117 ALA A N 1
ATOM 963 C CA . ALA A 1 117 ? 35.705 18.727 -12.429 1.00 53.28 117 ALA A CA 1
ATOM 964 C C . ALA A 1 117 ? 36.373 20.066 -12.088 1.00 53.28 117 ALA A C 1
ATOM 966 O O . ALA A 1 117 ? 37.504 20.301 -12.523 1.00 53.28 117 ALA A O 1
ATOM 967 N N . PRO A 1 118 ? 35.707 20.971 -11.353 1.00 60.62 118 PRO A N 1
ATOM 968 C CA . PRO A 1 118 ? 36.401 22.125 -10.808 1.00 60.62 118 PRO A CA 1
ATOM 969 C C . PRO A 1 118 ? 37.549 21.620 -9.916 1.00 60.62 118 PRO A C 1
ATOM 971 O O . PRO A 1 118 ? 37.358 20.633 -9.197 1.00 60.62 118 PRO A O 1
ATOM 974 N N . PRO A 1 119 ? 38.736 22.248 -9.959 1.00 51.03 119 PRO A N 1
ATOM 975 C CA . PRO A 1 119 ? 39.880 21.792 -9.185 1.00 51.03 119 PRO A CA 1
ATOM 976 C C . PRO A 1 119 ? 39.527 21.787 -7.694 1.00 51.03 119 PRO A C 1
ATOM 978 O O . PRO A 1 119 ? 39.159 22.812 -7.118 1.00 51.03 119 PRO A O 1
ATOM 981 N N . CYS A 1 120 ? 39.604 20.609 -7.072 1.00 45.53 120 CYS A N 1
ATOM 982 C CA . CYS A 1 120 ? 39.482 20.459 -5.628 1.00 45.53 120 CYS A CA 1
ATOM 983 C C . CYS A 1 120 ? 40.669 21.169 -4.946 1.00 45.53 120 CYS A C 1
ATOM 985 O O . CYS A 1 120 ? 41.812 20.822 -5.236 1.00 45.53 120 CYS A O 1
ATOM 987 N N . PRO A 1 121 ? 40.445 22.108 -4.010 1.00 57.66 121 PRO A N 1
ATOM 988 C CA . PRO A 1 121 ? 41.516 22.892 -3.387 1.00 57.66 121 PRO A CA 1
ATOM 989 C C . PRO A 1 121 ? 42.244 22.158 -2.242 1.00 57.66 121 PRO A C 1
ATOM 991 O O . PRO A 1 121 ? 42.798 22.800 -1.357 1.00 57.66 121 PRO A O 1
ATOM 994 N N . CYS A 1 122 ? 42.225 20.822 -2.202 1.00 49.22 122 CYS A N 1
ATOM 995 C CA . CYS A 1 122 ? 42.651 20.055 -1.023 1.00 49.22 122 CYS A CA 1
ATOM 996 C C . CYS A 1 122 ? 43.690 18.949 -1.270 1.00 49.22 122 CYS A C 1
ATOM 998 O O . CYS A 1 122 ? 43.872 18.104 -0.398 1.00 49.22 122 CYS A O 1
ATOM 1000 N N . LEU A 1 123 ? 44.404 18.946 -2.398 1.00 50.12 123 LEU A N 1
ATOM 1001 C CA . LEU A 1 123 ? 45.491 17.985 -2.623 1.00 50.12 123 LEU A CA 1
ATOM 1002 C C . LEU A 1 123 ? 46.869 18.642 -2.432 1.00 50.12 123 LEU A C 1
ATOM 1004 O O . LEU A 1 123 ? 47.205 19.563 -3.177 1.00 50.12 123 LEU A O 1
ATOM 1008 N N . PRO A 1 124 ? 47.680 18.180 -1.458 1.00 51.59 124 PRO A N 1
ATOM 1009 C CA . PRO A 1 124 ? 49.080 18.566 -1.343 1.00 51.59 124 PRO A CA 1
ATOM 1010 C C . PRO A 1 124 ? 49.863 18.070 -2.562 1.00 51.59 124 PRO A C 1
ATOM 1012 O O . PRO A 1 124 ? 49.760 16.904 -2.947 1.00 51.59 124 PRO A O 1
ATOM 1015 N N . ILE A 1 125 ? 50.655 18.962 -3.153 1.00 56.22 125 ILE A N 1
ATOM 1016 C CA . ILE A 1 125 ? 51.590 18.655 -4.236 1.00 56.22 125 ILE A CA 1
ATOM 1017 C C . ILE A 1 125 ? 52.628 17.668 -3.688 1.00 56.22 125 ILE A C 1
ATOM 1019 O O . ILE A 1 125 ? 53.368 17.994 -2.762 1.00 56.22 125 ILE A O 1
ATOM 1023 N N . GLN A 1 126 ? 52.672 16.455 -4.239 1.00 49.28 126 GLN A N 1
ATOM 1024 C CA . GLN A 1 126 ? 53.776 15.527 -3.994 1.00 49.28 126 GLN A CA 1
ATOM 1025 C C . GLN A 1 126 ? 55.007 16.033 -4.763 1.00 49.28 126 GLN A C 1
ATOM 1027 O O . GLN A 1 126 ? 54.881 16.315 -5.958 1.00 49.28 126 GLN A O 1
ATOM 1032 N N . PRO A 1 127 ? 56.187 16.163 -4.131 1.00 50.94 127 PRO A N 1
ATOM 1033 C CA . PRO A 1 127 ? 57.405 16.499 -4.849 1.00 50.94 127 PRO A CA 1
ATOM 1034 C C . PRO A 1 127 ? 57.775 15.336 -5.773 1.00 50.94 127 PRO A C 1
ATOM 1036 O O . PRO A 1 127 ? 57.949 14.199 -5.336 1.00 50.94 127 PRO A O 1
ATOM 1039 N N . THR A 1 128 ? 57.886 15.617 -7.068 1.00 53.12 128 THR A N 1
ATOM 1040 C CA . THR A 1 128 ? 58.424 14.675 -8.048 1.00 53.12 128 THR A CA 1
ATOM 1041 C C . THR A 1 128 ? 59.896 14.429 -7.727 1.00 53.12 128 THR A C 1
ATOM 1043 O O . THR A 1 128 ? 60.750 15.244 -8.072 1.00 53.12 128 THR A O 1
ATOM 1046 N N . SER A 1 129 ? 60.211 13.317 -7.062 1.00 52.81 129 SER A N 1
ATOM 1047 C CA . SER A 1 129 ? 61.565 12.772 -7.073 1.00 52.81 129 SER A CA 1
ATOM 1048 C C . SER A 1 129 ? 61.745 11.966 -8.355 1.00 52.81 129 SER A C 1
ATOM 1050 O O . SER A 1 129 ? 61.207 10.866 -8.478 1.00 52.81 129 SER A O 1
ATOM 1052 N N . LEU A 1 130 ? 62.513 12.482 -9.305 1.00 51.16 130 LEU A N 1
ATOM 1053 C CA . LEU A 1 130 ? 63.198 11.631 -10.266 1.00 51.16 130 LEU A CA 1
ATOM 1054 C C . LEU A 1 130 ? 64.600 12.186 -10.446 1.00 51.16 130 LEU A C 1
ATOM 1056 O O . LEU A 1 130 ? 64.803 13.353 -10.770 1.00 51.16 130 LEU A O 1
ATOM 1060 N N . ALA A 1 131 ? 65.530 11.324 -10.061 1.00 54.12 131 ALA A N 1
ATOM 1061 C CA . ALA A 1 131 ? 66.945 11.558 -9.973 1.00 54.12 131 ALA A CA 1
ATOM 1062 C C . ALA A 1 131 ? 67.558 11.840 -11.348 1.00 54.12 131 ALA A C 1
ATOM 1064 O O . ALA A 1 131 ? 67.090 11.347 -12.374 1.00 54.12 131 ALA A O 1
ATOM 1065 N N . ASN A 1 132 ? 68.638 12.616 -11.301 1.00 45.84 132 ASN A N 1
ATOM 1066 C CA . ASN A 1 132 ? 69.669 12.696 -12.325 1.00 45.84 132 ASN A CA 1
ATOM 1067 C C . ASN A 1 132 ? 70.096 11.301 -12.792 1.00 45.84 132 ASN A C 1
ATOM 1069 O O . ASN A 1 132 ? 70.331 10.443 -11.947 1.00 45.84 132 ASN A O 1
ATOM 1073 N N . ASP A 1 133 ? 70.353 11.149 -14.090 1.00 45.69 133 ASP A N 1
ATOM 1074 C CA . ASP A 1 133 ? 71.527 10.397 -14.526 1.00 45.69 133 ASP A CA 1
ATOM 1075 C C . ASP A 1 133 ? 71.998 10.854 -15.920 1.00 45.69 133 ASP A C 1
ATOM 1077 O O . ASP A 1 133 ? 71.268 10.741 -16.906 1.00 45.69 133 ASP A O 1
ATOM 1081 N N . LYS A 1 134 ? 73.260 11.309 -15.920 1.00 41.72 134 LYS A N 1
ATOM 1082 C CA . LYS A 1 134 ? 74.234 11.513 -17.009 1.00 41.72 134 LYS A CA 1
ATOM 1083 C C . LYS A 1 134 ? 74.272 12.814 -17.820 1.00 41.72 134 LYS A C 1
ATOM 1085 O O . LYS A 1 134 ? 73.333 13.117 -18.581 1.00 41.72 134 LYS A O 1
#

Sequence (134 aa):
MSRCQHCSKTLIDLQNVLTVARRRRKESRPRRQRTTFSAHQTLRLELEYARGEYVARARRCELASALSLSETQVKIWFQNRRAKDKRIEKAHLDQQYRQLAAASGFFPTMLPPSYNAPPCPCLPIQPTSLANDK

Nearest PDB structures (foldseek):
  2r5z-assembly1_A  TM=9.704E-01  e=6.130E-05  Drosophila melanogaster
  2r5y-assembly1_A  TM=9.384E-01  e=8.570E-05  Drosophila melanogaster
  5wc9-assembly2_E  TM=6.898E-01  e=2.135E-03  Homo sapiens
  5wc9-assembly1_A  TM=6.736E-01  e=3.412E-03  Homo sapiens
  5wc9-assembly2_F  TM=7.074E-01  e=5.101E-03  Homo sapiens